Protein AF-A0A821D9M9-F1 (afdb_monomer)

Radius of gyration: 14.36 Å; Cα contacts (8 Å, |Δi|>4): 110; chains: 1; bounding box: 35×39×22 Å

Structure (mmCIF, N/CA/C/O backbone):
data_AF-A0A821D9M9-F1
#
_entry.id   AF-A0A821D9M9-F1
#
loop_
_atom_site.group_PDB
_atom_site.id
_atom_site.type_symbol
_atom_site.label_atom_id
_atom_site.label_alt_id
_atom_site.label_comp_id
_atom_site.label_asym_id
_atom_site.label_entity_id
_atom_site.label_seq_id
_atom_site.pdbx_PDB_ins_code
_atom_site.Cartn_x
_atom_site.Cartn_y
_atom_site.Cartn_z
_atom_site.occupancy
_atom_site.B_iso_or_equiv
_atom_site.auth_seq_id
_atom_site.auth_comp_id
_atom_site.auth_asym_id
_atom_site.auth_atom_id
_atom_site.pdbx_PDB_model_num
ATOM 1 N N . ASN A 1 1 ? -23.968 21.034 -3.737 1.00 70.00 1 ASN A N 1
ATOM 2 C CA . ASN A 1 1 ? -23.361 22.379 -3.832 1.00 70.00 1 ASN A CA 1
ATOM 3 C C . ASN A 1 1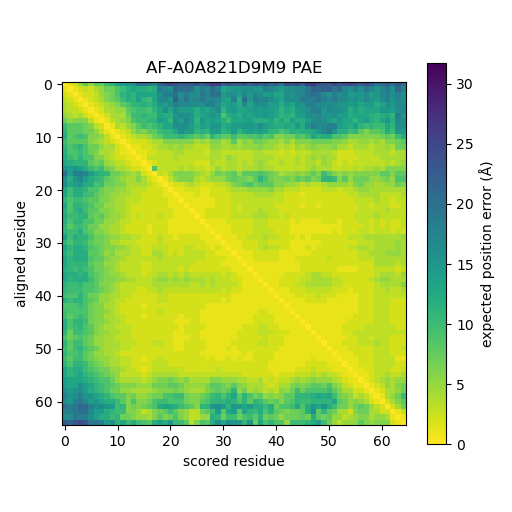 ? -22.187 22.482 -2.875 1.00 70.00 1 ASN A C 1
ATOM 5 O O . ASN A 1 1 ? -22.413 22.527 -1.675 1.00 70.00 1 ASN A O 1
ATOM 9 N N . ILE A 1 2 ? -20.958 22.474 -3.398 1.00 82.69 2 I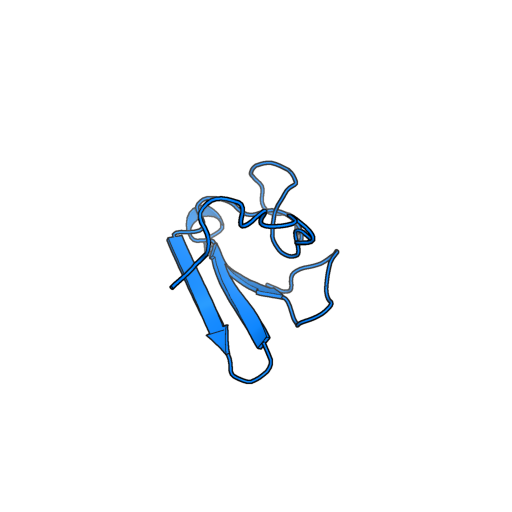LE A N 1
ATOM 10 C CA . ILE A 1 2 ? -19.739 22.816 -2.647 1.00 82.69 2 ILE A CA 1
ATOM 11 C C . ILE A 1 2 ? -19.524 24.334 -2.822 1.00 82.69 2 ILE A C 1
ATOM 13 O O . ILE A 1 2 ? -19.570 24.794 -3.964 1.00 82.69 2 ILE A O 1
ATOM 17 N N . PRO A 1 3 ? -19.354 25.131 -1.752 1.00 86.19 3 PRO A N 1
ATOM 18 C CA . PRO A 1 3 ? -19.193 26.579 -1.872 1.00 86.19 3 PRO A CA 1
ATOM 19 C C . PRO A 1 3 ? -17.849 26.959 -2.515 1.00 86.19 3 PRO A C 1
ATOM 21 O O . PRO A 1 3 ? -16.856 26.252 -2.366 1.00 86.19 3 PRO A O 1
ATOM 24 N N . ALA A 1 4 ? -17.805 28.106 -3.201 1.00 85.88 4 ALA A N 1
ATOM 25 C CA . ALA A 1 4 ? -16.625 28.576 -3.941 1.00 85.88 4 ALA A CA 1
ATOM 26 C C . ALA A 1 4 ? -15.386 28.838 -3.059 1.00 85.88 4 ALA A C 1
ATOM 28 O O . ALA A 1 4 ? -14.273 28.906 -3.568 1.00 85.88 4 ALA A O 1
ATOM 29 N N . ASN A 1 5 ? -15.570 28.972 -1.742 1.00 86.50 5 ASN A N 1
ATOM 30 C CA . ASN A 1 5 ? -14.501 29.128 -0.754 1.00 86.50 5 ASN A CA 1
ATOM 31 C C . ASN A 1 5 ? -14.250 27.854 0.074 1.00 86.50 5 ASN A C 1
ATOM 33 O O . ASN A 1 5 ? -13.602 27.928 1.122 1.00 86.50 5 ASN A O 1
ATOM 37 N N . ALA A 1 6 ? -14.768 26.699 -0.360 1.00 86.06 6 ALA A N 1
ATOM 38 C CA . ALA A 1 6 ? -14.478 25.428 0.286 1.00 86.06 6 ALA A CA 1
ATOM 39 C C . ALA A 1 6 ? -12.966 25.178 0.267 1.00 86.06 6 ALA A C 1
ATOM 41 O O . ALA A 1 6 ? -12.351 25.011 -0.784 1.00 86.06 6 ALA A O 1
ATOM 42 N N . THR A 1 7 ? -12.370 25.163 1.454 1.00 79.50 7 THR A N 1
ATOM 43 C CA . THR A 1 7 ? -10.967 24.823 1.664 1.00 79.50 7 THR A CA 1
ATOM 44 C C . THR A 1 7 ? -10.904 23.394 2.178 1.00 79.50 7 THR A C 1
ATOM 46 O O . THR A 1 7 ? -11.348 23.092 3.285 1.00 79.50 7 THR A O 1
ATOM 49 N N . TRP A 1 8 ? -10.373 22.490 1.361 1.00 78.75 8 TRP A N 1
ATOM 50 C CA . TRP A 1 8 ? -10.123 21.114 1.772 1.00 78.75 8 TRP A CA 1
ATOM 51 C C . TRP A 1 8 ? -8.859 21.093 2.627 1.00 78.75 8 TRP A C 1
ATOM 53 O O . TRP A 1 8 ? -7.767 21.383 2.142 1.00 78.75 8 TRP A O 1
ATOM 63 N N . LYS A 1 9 ? -9.001 20.793 3.920 1.00 80.44 9 LYS A N 1
ATOM 64 C CA . LYS A 1 9 ? -7.840 20.584 4.790 1.00 80.44 9 LYS A CA 1
ATOM 65 C C . LYS A 1 9 ? -7.212 19.231 4.472 1.00 80.44 9 LYS A C 1
ATOM 67 O O . LYS A 1 9 ? -7.862 18.198 4.617 1.00 80.44 9 LYS A O 1
ATOM 72 N N . GLN A 1 10 ? -5.944 19.240 4.078 1.00 79.25 10 GLN A N 1
ATOM 73 C CA . GLN A 1 10 ? -5.158 18.031 3.853 1.00 79.25 10 GLN A CA 1
ATOM 74 C C . GLN A 1 10 ? -4.682 17.457 5.197 1.00 79.25 10 GLN A C 1
ATOM 76 O O . GLN A 1 10 ? -3.527 17.598 5.577 1.00 79.25 10 GLN A O 1
ATOM 81 N N . ASN A 1 11 ? -5.602 16.828 5.930 1.00 82.69 11 ASN A N 1
ATOM 82 C CA . ASN A 1 11 ? -5.319 16.145 7.200 1.00 82.69 11 ASN A CA 1
ATOM 83 C C . ASN A 1 11 ? -5.036 14.640 7.013 1.00 82.69 11 ASN A C 1
ATOM 85 O O . ASN A 1 11 ? -5.089 13.880 7.976 1.00 82.69 11 ASN A O 1
ATOM 89 N N . GLY A 1 12 ? -4.819 14.189 5.774 1.00 82.44 12 GLY A N 1
ATOM 90 C CA . GLY A 1 12 ? -4.524 12.788 5.484 1.00 82.44 12 GLY A CA 1
ATOM 91 C C . GLY A 1 12 ? -3.146 12.385 6.004 1.00 82.44 12 GLY A C 1
ATOM 92 O O . GLY A 1 12 ? -2.217 13.191 5.999 1.00 82.44 12 GLY A O 1
ATOM 93 N N . VAL A 1 13 ? -3.019 11.130 6.425 1.00 83.06 13 VAL A N 1
ATOM 94 C CA . VAL A 1 13 ? -1.746 10.507 6.801 1.00 83.06 13 VAL A CA 1
ATOM 95 C C . VAL A 1 13 ? -1.421 9.445 5.758 1.00 83.06 13 VAL A C 1
ATOM 97 O O . VAL A 1 13 ? -2.306 8.698 5.340 1.00 83.06 13 VAL A O 1
ATOM 100 N N . THR A 1 14 ? -0.165 9.375 5.327 1.00 84.12 14 THR A N 1
ATOM 101 C CA . THR A 1 14 ? 0.306 8.276 4.480 1.00 84.12 14 THR A CA 1
ATOM 102 C C . THR A 1 14 ? 0.395 7.012 5.325 1.00 84.12 14 THR A C 1
ATOM 104 O O . THR A 1 14 ? 1.153 6.976 6.289 1.00 84.12 14 THR A O 1
ATOM 107 N N . ILE A 1 15 ? -0.385 5.992 4.968 1.00 83.00 15 ILE A N 1
ATOM 108 C CA . ILE A 1 15 ? -0.404 4.702 5.676 1.00 83.00 15 ILE A CA 1
ATOM 109 C C . ILE A 1 15 ? 0.277 3.575 4.895 1.00 83.00 15 ILE A C 1
ATOM 111 O O . ILE A 1 15 ? 0.741 2.624 5.504 1.00 83.00 15 ILE A O 1
ATOM 115 N N . ALA A 1 16 ? 0.393 3.699 3.569 1.00 87.12 16 ALA A N 1
ATOM 116 C CA . ALA A 1 16 ? 1.016 2.705 2.701 1.00 87.12 16 ALA A CA 1
ATOM 117 C C . ALA A 1 16 ? 2.051 3.360 1.774 1.00 87.12 16 ALA A C 1
ATOM 119 O O . ALA A 1 16 ? 1.780 4.397 1.162 1.00 87.12 16 ALA A O 1
ATOM 120 N N . GLY A 1 17 ? 3.231 2.745 1.667 1.00 85.62 17 GLY A N 1
ATOM 121 C CA . GLY A 1 17 ? 4.362 3.270 0.898 1.00 85.62 17 GLY A CA 1
ATOM 122 C C . GLY A 1 17 ? 4.998 4.528 1.513 1.00 85.62 17 GLY A C 1
ATOM 123 O O . GLY A 1 17 ? 5.049 4.695 2.730 1.00 85.62 17 GLY A O 1
ATOM 124 N N . GLY A 1 18 ? 5.492 5.430 0.655 1.00 80.56 18 GLY A N 1
ATOM 125 C CA . GLY A 1 18 ? 5.992 6.753 1.065 1.00 80.56 18 GLY A CA 1
ATOM 126 C C . GLY A 1 18 ? 7.496 6.862 1.343 1.00 80.56 18 GLY A C 1
ATOM 127 O O . GLY A 1 18 ? 7.933 7.907 1.813 1.00 80.56 18 GLY A O 1
ATOM 128 N N . HIS A 1 19 ? 8.290 5.837 1.022 1.00 82.44 19 HIS A N 1
ATOM 129 C CA . HIS A 1 19 ? 9.736 5.792 1.288 1.00 82.44 19 HIS A CA 1
ATOM 130 C C . HIS A 1 19 ? 10.527 5.382 0.046 1.00 82.44 19 HIS A C 1
ATOM 132 O O . HIS A 1 19 ? 11.341 4.470 0.108 1.00 82.44 19 HIS A O 1
ATOM 138 N N . GLU A 1 20 ? 10.263 6.040 -1.082 1.00 89.44 20 GLU A N 1
ATOM 139 C CA . GLU A 1 20 ? 10.793 5.642 -2.393 1.00 89.44 20 GLU A CA 1
ATOM 140 C C . GLU A 1 20 ? 10.312 4.246 -2.831 1.00 89.44 20 GLU A C 1
ATOM 142 O O . GLU A 1 20 ? 9.505 3.585 -2.168 1.00 89.44 20 GLU A O 1
ATOM 147 N N . GLU A 1 21 ? 10.749 3.855 -4.021 1.00 93.38 21 GLU A N 1
ATOM 148 C CA . GLU A 1 21 ? 10.533 2.527 -4.578 1.00 93.38 21 GLU A CA 1
ATOM 149 C C . GLU A 1 21 ? 11.405 1.499 -3.848 1.00 93.38 21 GLU A C 1
ATOM 151 O O . GLU A 1 21 ? 12.582 1.754 -3.591 1.00 93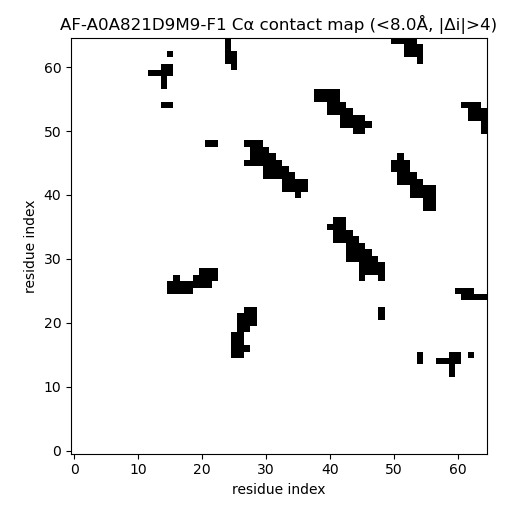.38 21 GLU A O 1
ATOM 156 N N . GLY A 1 22 ? 10.843 0.337 -3.519 1.00 94.31 22 GLY A N 1
ATOM 157 C CA . GLY A 1 22 ? 11.599 -0.739 -2.881 1.00 94.31 22 GLY A CA 1
ATOM 158 C C . GLY A 1 22 ? 10.721 -1.876 -2.375 1.00 94.31 22 GLY A C 1
ATOM 159 O O . GLY A 1 22 ? 9.505 -1.880 -2.578 1.00 94.31 22 GLY A O 1
ATOM 160 N N . ASP A 1 23 ? 11.347 -2.844 -1.715 1.00 93.44 23 ASP A N 1
ATOM 161 C CA . ASP A 1 23 ? 10.746 -4.108 -1.280 1.00 93.44 23 ASP A CA 1
ATOM 162 C C . ASP A 1 23 ? 10.563 -4.212 0.245 1.00 93.44 23 ASP A C 1
ATOM 164 O O . ASP A 1 23 ? 10.035 -5.211 0.743 1.00 93.44 23 ASP A O 1
ATOM 168 N N . ALA A 1 24 ? 10.910 -3.175 1.014 1.00 92.25 24 ALA A N 1
ATOM 169 C CA . ALA A 1 24 ? 10.617 -3.136 2.444 1.00 92.25 24 ALA A CA 1
ATOM 170 C C . ALA A 1 24 ? 9.097 -3.125 2.720 1.00 92.25 24 ALA A C 1
ATOM 172 O O . ALA A 1 24 ? 8.278 -2.792 1.860 1.00 92.25 24 ALA A O 1
ATOM 173 N N . THR A 1 25 ? 8.693 -3.465 3.946 1.00 89.69 25 THR A N 1
ATOM 174 C CA . THR A 1 25 ? 7.278 -3.521 4.379 1.00 89.69 25 THR A CA 1
ATOM 175 C C . THR A 1 25 ? 6.573 -2.163 4.380 1.00 89.69 25 THR A C 1
ATOM 177 O O . THR A 1 25 ? 5.350 -2.098 4.456 1.00 89.69 25 THR A O 1
ATOM 180 N N . ASN A 1 26 ? 7.326 -1.068 4.306 1.00 88.12 26 ASN A N 1
ATOM 181 C CA . ASN A 1 26 ? 6.848 0.311 4.200 1.00 88.12 26 ASN A CA 1
ATOM 182 C C . ASN A 1 26 ? 7.132 0.938 2.818 1.00 88.12 26 ASN A C 1
ATOM 184 O O . ASN A 1 26 ? 6.978 2.150 2.650 1.00 88.12 26 ASN A O 1
ATOM 188 N N . GLN A 1 27 ? 7.551 0.130 1.842 1.00 92.69 27 GLN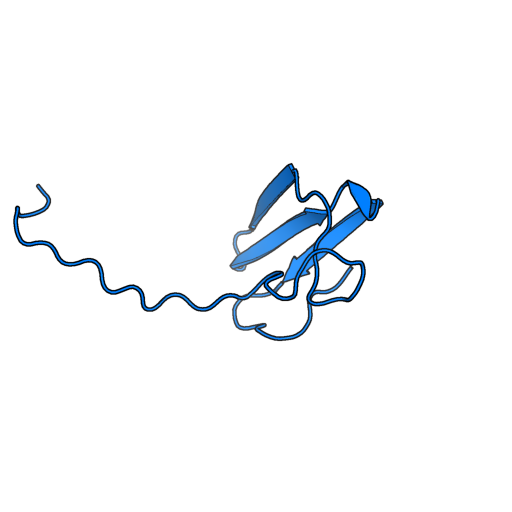 A N 1
ATOM 189 C CA . GLN A 1 27 ? 7.822 0.527 0.461 1.00 92.69 27 GLN A CA 1
ATOM 190 C C . GLN A 1 27 ? 6.912 -0.235 -0.507 1.00 92.69 27 GLN A C 1
ATOM 192 O O . GLN A 1 27 ? 6.326 -1.263 -0.167 1.00 92.69 27 GLN A O 1
ATOM 197 N N . LEU A 1 28 ? 6.772 0.306 -1.713 1.00 94.25 28 LEU A N 1
ATOM 198 C CA . LEU A 1 28 ? 6.039 -0.303 -2.819 1.00 94.25 28 LEU A CA 1
ATOM 199 C C . LEU A 1 28 ? 6.867 -0.139 -4.096 1.00 94.25 28 LEU A C 1
ATOM 201 O O . LEU A 1 28 ? 7.573 0.858 -4.250 1.00 94.25 28 LEU A O 1
ATOM 205 N N . TRP A 1 29 ? 6.722 -1.068 -5.034 1.00 96.31 29 TRP A N 1
ATOM 206 C CA . TRP A 1 29 ? 7.290 -1.019 -6.372 1.00 96.31 29 TRP A CA 1
ATOM 207 C C . TRP A 1 29 ? 6.271 -1.482 -7.424 1.00 96.31 29 TRP A C 1
ATOM 209 O O . TRP A 1 29 ? 5.898 -2.652 -7.535 1.00 96.31 29 TRP A O 1
ATOM 219 N N . GLY A 1 30 ? 5.824 -0.525 -8.241 1.00 95.94 30 GLY A N 1
ATOM 220 C CA . GLY A 1 30 ? 4.802 -0.747 -9.263 1.00 95.94 30 GLY A CA 1
ATOM 221 C C . GLY A 1 30 ? 3.450 -1.206 -8.700 1.00 95.94 30 GLY A C 1
ATOM 222 O O . GLY A 1 30 ? 2.935 -2.233 -9.149 1.00 95.94 30 GLY A O 1
ATOM 223 N N . PRO A 1 31 ? 2.849 -0.467 -7.745 1.00 95.31 31 PRO A N 1
ATOM 224 C CA . PRO A 1 31 ? 1.505 -0.769 -7.279 1.00 95.31 31 PRO A CA 1
ATOM 225 C C . PRO A 1 31 ? 0.482 -0.468 -8.385 1.00 95.31 31 PRO A C 1
ATOM 227 O O . PRO A 1 31 ? 0.305 0.686 -8.776 1.00 95.31 31 PRO A O 1
ATOM 230 N N . TYR A 1 32 ? -0.197 -1.497 -8.901 1.00 96.94 32 TYR A N 1
ATOM 231 C CA . TYR A 1 32 ? -1.147 -1.355 -10.023 1.00 96.94 32 TYR A CA 1
ATOM 232 C C . TYR A 1 32 ? -2.610 -1.584 -9.646 1.00 96.94 32 TYR A C 1
ATOM 234 O O . TYR A 1 32 ? -3.500 -1.353 -10.464 1.00 96.94 32 TYR A O 1
ATOM 242 N N . GLY A 1 33 ? -2.876 -2.012 -8.414 1.00 96.62 33 GLY A N 1
ATOM 243 C CA . GLY A 1 33 ? -4.227 -2.226 -7.913 1.00 96.62 33 GLY A CA 1
ATOM 244 C C . GLY A 1 33 ? -4.340 -1.866 -6.441 1.00 96.62 33 GLY A C 1
ATOM 245 O O . GLY A 1 33 ? -3.411 -2.107 -5.672 1.00 96.62 33 GLY A O 1
ATOM 246 N N . LEU A 1 34 ? -5.489 -1.305 -6.070 1.00 95.69 34 LEU A N 1
ATOM 247 C CA . LEU A 1 34 ? -5.858 -0.972 -4.700 1.00 95.69 34 LEU A CA 1
ATOM 248 C C . LEU A 1 34 ? -7.308 -1.401 -4.454 1.00 95.69 34 LEU A C 1
ATOM 250 O O . LEU A 1 34 ? -8.191 -1.101 -5.260 1.00 95.69 34 LEU A O 1
ATOM 254 N N . PHE A 1 35 ? -7.543 -2.048 -3.319 1.00 96.81 35 PHE A N 1
ATOM 255 C CA . PHE A 1 35 ? -8.863 -2.366 -2.789 1.00 96.81 35 PHE A CA 1
ATOM 256 C C . PHE A 1 35 ? -8.923 -2.000 -1.303 1.00 96.81 35 PHE A C 1
ATOM 258 O O . PHE A 1 35 ? -7.904 -2.024 -0.616 1.00 96.81 35 PHE A O 1
ATOM 265 N N . VAL A 1 36 ? -10.111 -1.648 -0.816 1.00 95.62 36 VAL A N 1
ATOM 266 C CA . VAL A 1 36 ? -10.368 -1.409 0.607 1.00 95.62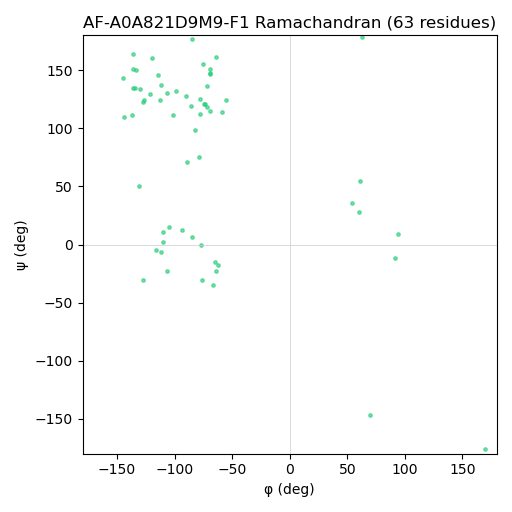 36 VAL A CA 1
ATOM 267 C C . VAL A 1 36 ? -11.550 -2.277 1.010 1.00 95.62 36 VAL A C 1
ATOM 269 O O . VAL A 1 36 ? -12.596 -2.197 0.365 1.00 95.62 36 VAL A O 1
ATOM 272 N N . ASP A 1 37 ? -11.365 -3.118 2.026 1.00 94.50 37 ASP A N 1
ATOM 273 C CA . ASP A 1 37 ? -12.423 -3.992 2.540 1.00 94.50 37 ASP A CA 1
ATOM 274 C C . ASP A 1 37 ? -13.322 -3.292 3.577 1.00 94.50 37 ASP A C 1
ATOM 276 O O . ASP A 1 37 ? -13.111 -2.132 3.945 1.00 94.50 37 ASP A O 1
ATOM 280 N N . ASP A 1 38 ? -14.348 -4.007 4.046 1.00 96.12 38 ASP A N 1
ATOM 281 C CA . ASP A 1 38 ? -15.316 -3.497 5.025 1.00 96.12 38 ASP A CA 1
ATOM 282 C C . ASP A 1 38 ? -14.673 -3.178 6.393 1.00 96.12 38 ASP A C 1
ATOM 284 O O . ASP A 1 38 ? -15.179 -2.327 7.131 1.00 96.12 38 ASP A O 1
ATOM 288 N N . ASP A 1 39 ? -13.525 -3.792 6.705 1.00 93.81 39 ASP A N 1
ATOM 289 C CA . ASP A 1 39 ? -12.729 -3.537 7.913 1.00 93.81 39 ASP A CA 1
ATOM 290 C C . ASP A 1 39 ? -11.762 -2.347 7.741 1.00 93.81 39 ASP A C 1
ATOM 292 O O . ASP A 1 39 ? -10.967 -2.041 8.637 1.00 93.81 39 ASP A O 1
ATOM 296 N N . GLN A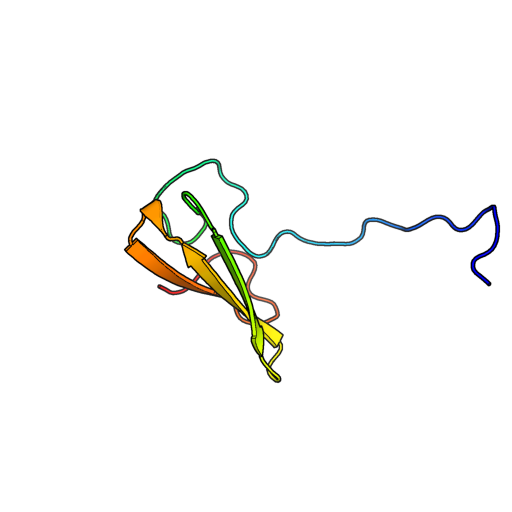 1 40 ? -11.847 -1.632 6.611 1.00 92.31 40 GLN A N 1
ATOM 297 C CA . GLN A 1 40 ? -10.948 -0.541 6.222 1.00 92.31 40 GLN A CA 1
ATOM 298 C C . GLN A 1 40 ? -9.483 -0.988 6.087 1.00 92.31 40 GLN A C 1
ATOM 300 O O . GLN A 1 40 ? -8.561 -0.183 6.255 1.00 92.31 40 GLN A O 1
ATOM 305 N N . THR A 1 41 ? -9.251 -2.260 5.764 1.00 93.50 41 THR A N 1
ATOM 306 C CA . THR A 1 41 ? -7.932 -2.755 5.372 1.00 93.50 41 THR A CA 1
ATOM 307 C C . THR A 1 41 ? -7.666 -2.362 3.928 1.00 93.50 41 THR A C 1
ATOM 309 O O . THR A 1 41 ? -8.439 -2.663 3.020 1.00 93.50 41 THR A O 1
ATOM 312 N N . VAL A 1 42 ? -6.543 -1.691 3.710 1.00 93.94 42 VAL A N 1
ATOM 313 C CA . VAL A 1 42 ? -6.028 -1.321 2.395 1.00 93.94 42 VAL A CA 1
ATOM 314 C C . VAL A 1 42 ? -5.221 -2.494 1.859 1.00 93.94 42 VAL A C 1
ATOM 316 O O . VAL A 1 42 ? -4.215 -2.862 2.459 1.00 93.94 42 VAL A O 1
ATOM 319 N N . V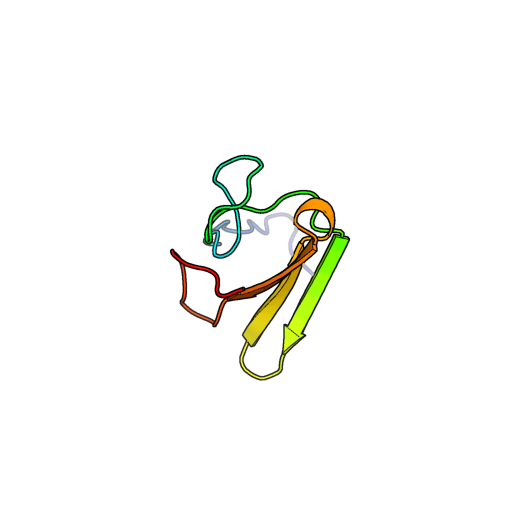AL A 1 43 ? -5.629 -3.047 0.721 1.00 95.75 43 VAL A N 1
ATOM 320 C CA . VAL A 1 43 ? -4.933 -4.135 0.025 1.00 95.75 43 VAL A CA 1
ATOM 321 C C . VAL A 1 43 ? -4.384 -3.614 -1.298 1.00 95.75 43 VAL A C 1
ATOM 323 O O . VAL A 1 43 ? -5.127 -3.077 -2.121 1.00 95.75 43 VAL A O 1
ATOM 326 N N . ILE A 1 44 ? -3.082 -3.770 -1.513 1.00 96.00 44 ILE A N 1
ATOM 327 C CA . ILE A 1 44 ? -2.351 -3.241 -2.665 1.00 96.00 44 ILE A CA 1
ATOM 328 C C . ILE A 1 44 ? -1.694 -4.389 -3.425 1.00 96.00 44 ILE A C 1
ATOM 330 O O . ILE A 1 44 ? -0.977 -5.204 -2.846 1.00 96.00 44 ILE A O 1
ATOM 334 N N . ALA A 1 45 ? -1.901 -4.425 -4.739 1.00 97.81 45 ALA A N 1
ATOM 335 C CA . ALA A 1 45 ? -1.150 -5.294 -5.635 1.00 97.81 45 ALA A CA 1
ATOM 336 C C . ALA A 1 45 ? 0.189 -4.627 -5.978 1.00 97.81 45 ALA A C 1
ATOM 338 O O . ALA A 1 45 ? 0.237 -3.746 -6.839 1.00 97.81 45 ALA A O 1
ATOM 339 N N . ASP A 1 46 ? 1.250 -5.032 -5.280 1.00 96.94 46 ASP A N 1
ATOM 340 C CA . ASP A 1 46 ? 2.612 -4.509 -5.405 1.00 96.94 46 ASP A CA 1
ATOM 341 C C . ASP A 1 46 ? 3.374 -5.300 -6.482 1.00 96.94 46 ASP A C 1
ATOM 343 O O . ASP A 1 46 ? 4.187 -6.189 -6.209 1.00 96.94 46 ASP A O 1
ATOM 347 N N . CYS A 1 47 ? 2.976 -5.064 -7.734 1.00 97.69 47 CYS A N 1
ATOM 348 C CA . CYS A 1 47 ? 3.149 -6.016 -8.828 1.00 97.69 47 CYS A CA 1
ATOM 349 C C . CYS A 1 47 ? 4.605 -6.265 -9.224 1.00 97.69 47 CYS A C 1
ATOM 351 O O . CYS A 1 47 ? 4.922 -7.394 -9.602 1.00 97.69 47 CYS A O 1
ATOM 353 N N . VAL A 1 48 ? 5.483 -5.258 -9.153 1.00 97.50 48 VAL A N 1
ATOM 354 C CA . VAL A 1 48 ? 6.900 -5.448 -9.515 1.00 97.50 48 VAL A CA 1
ATOM 355 C C . VAL A 1 48 ? 7.649 -6.189 -8.408 1.00 97.50 48 VAL A C 1
ATOM 357 O O . VAL A 1 48 ? 8.516 -7.005 -8.701 1.00 97.50 48 VAL A O 1
ATOM 360 N N . ASN A 1 49 ? 7.230 -6.021 -7.153 1.00 96.88 49 ASN A N 1
ATOM 361 C CA . ASN A 1 49 ? 7.691 -6.852 -6.038 1.00 96.88 49 ASN A CA 1
ATOM 362 C C . ASN A 1 49 ? 7.037 -8.246 -5.998 1.00 96.88 49 ASN A C 1
ATOM 364 O O . ASN A 1 49 ? 7.341 -9.035 -5.105 1.00 96.88 49 ASN A O 1
ATOM 368 N N . HIS A 1 50 ? 6.136 -8.564 -6.936 1.00 97.06 50 HIS A N 1
ATOM 369 C CA . HIS A 1 50 ? 5.436 -9.849 -7.017 1.00 97.06 50 HIS A CA 1
ATOM 370 C C . HIS A 1 50 ? 4.702 -10.251 -5.724 1.00 97.06 50 HIS A C 1
ATOM 372 O O . HIS A 1 50 ? 4.638 -11.435 -5.384 1.00 97.06 50 HIS A O 1
ATOM 378 N N . ARG A 1 51 ? 4.133 -9.278 -5.003 1.00 97.31 51 ARG A N 1
ATOM 379 C CA . ARG A 1 51 ? 3.446 -9.511 -3.723 1.00 97.31 51 ARG A CA 1
ATOM 380 C C . ARG A 1 51 ? 2.124 -8.755 -3.620 1.00 97.31 51 ARG A C 1
ATOM 382 O O . ARG A 1 51 ? 1.860 -7.817 -4.372 1.00 97.31 51 ARG A O 1
ATOM 389 N N . ILE A 1 52 ? 1.302 -9.165 -2.660 1.00 96.44 52 ILE A N 1
ATOM 390 C CA . ILE A 1 52 ? 0.134 -8.409 -2.209 1.00 96.44 52 ILE A CA 1
ATOM 391 C C . ILE A 1 52 ? 0.483 -7.843 -0.843 1.00 96.44 52 ILE A C 1
ATOM 393 O O . ILE A 1 52 ? 0.968 -8.573 0.005 1.00 96.44 52 ILE A O 1
ATOM 397 N N . MET A 1 53 ? 0.258 -6.555 -0.637 1.00 95.25 53 MET A N 1
ATOM 398 C CA . MET A 1 53 ? 0.516 -5.909 0.642 1.00 95.25 53 MET A CA 1
ATOM 399 C C . MET A 1 53 ? -0.791 -5.443 1.265 1.00 95.25 53 MET A C 1
ATOM 401 O O . MET A 1 53 ? -1.701 -5.011 0.558 1.00 95.25 53 MET A O 1
AT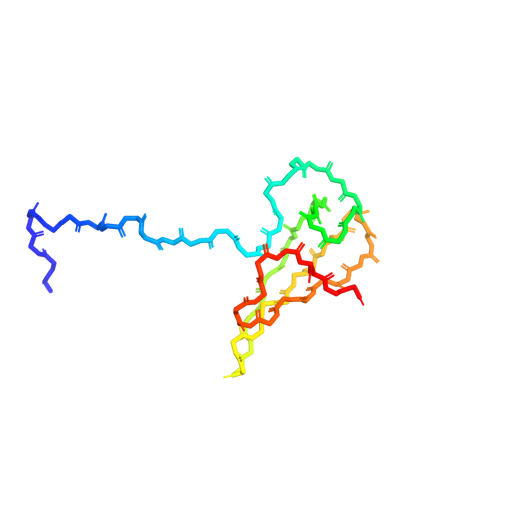OM 405 N N . GLN A 1 54 ? -0.877 -5.495 2.585 1.00 94.25 54 GLN A N 1
ATOM 406 C CA . GLN A 1 54 ? -2.069 -5.142 3.343 1.00 94.25 54 GLN A CA 1
ATOM 407 C C . GLN A 1 54 ? -1.716 -4.256 4.543 1.00 94.25 54 GLN A C 1
ATOM 409 O O . GLN A 1 54 ? -0.770 -4.528 5.284 1.00 94.25 54 GLN A O 1
ATOM 414 N N . TRP A 1 55 ? -2.501 -3.197 4.733 1.00 92.69 55 TRP A N 1
ATOM 415 C CA . TRP A 1 55 ? -2.411 -2.266 5.857 1.00 92.69 55 TRP A CA 1
ATOM 416 C C . TRP A 1 55 ? -3.769 -2.132 6.514 1.00 92.69 55 TRP A C 1
ATOM 418 O O . TRP A 1 55 ? -4.741 -1.741 5.867 1.00 92.69 55 TRP A O 1
ATOM 428 N N . LYS A 1 56 ? -3.839 -2.431 7.809 1.00 90.56 56 LYS A N 1
ATOM 429 C CA . LYS A 1 56 ? -5.070 -2.244 8.571 1.00 90.56 56 LYS A CA 1
ATOM 430 C C . LYS A 1 56 ? -5.285 -0.771 8.866 1.00 90.56 56 LYS A C 1
ATOM 432 O O . LYS A 1 56 ? -4.341 0.015 8.950 1.00 90.56 56 LYS A O 1
ATOM 437 N N . ASN A 1 57 ? -6.538 -0.401 9.084 1.00 86.56 57 ASN A N 1
ATOM 438 C CA . ASN A 1 57 ? -6.856 0.940 9.540 1.00 86.56 57 ASN A CA 1
ATOM 439 C C . ASN A 1 57 ? -6.085 1.276 10.831 1.00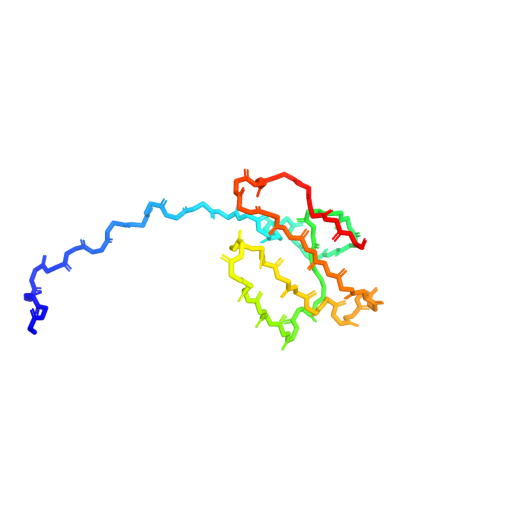 86.56 57 ASN A C 1
ATOM 441 O O . ASN A 1 57 ? -6.165 0.551 11.822 1.00 86.56 57 ASN A O 1
ATOM 445 N N . GLY A 1 58 ? -5.338 2.378 10.804 1.00 82.50 58 GLY A N 1
ATOM 446 C CA . GLY A 1 58 ? -4.486 2.820 11.910 1.00 82.50 58 GLY A CA 1
ATOM 447 C C . GLY A 1 58 ? -3.038 2.316 11.871 1.00 82.50 58 GLY A C 1
ATOM 448 O O . GLY A 1 58 ? -2.211 2.879 12.592 1.00 82.50 58 GLY A O 1
ATOM 449 N N . ASP A 1 59 ? -2.689 1.347 11.017 1.00 84.06 59 ASP A N 1
ATOM 450 C CA . ASP A 1 59 ? -1.285 1.001 10.773 1.00 84.06 59 ASP A CA 1
ATOM 451 C C . ASP A 1 59 ? -0.627 2.093 9.924 1.00 84.06 59 ASP A C 1
ATOM 453 O O . ASP A 1 59 ? -1.050 2.383 8.809 1.00 84.06 59 ASP A O 1
ATOM 457 N N . THR A 1 60 ? 0.426 2.713 10.457 1.00 72.75 60 THR A N 1
ATOM 458 C CA . THR A 1 60 ? 1.150 3.813 9.788 1.00 72.75 60 THR A CA 1
ATOM 459 C C . THR A 1 60 ? 2.598 3.468 9.453 1.00 72.75 60 THR A C 1
ATOM 461 O O . THR A 1 60 ? 3.292 4.272 8.837 1.00 72.75 60 THR A O 1
ATOM 464 N N . THR A 1 61 ? 3.083 2.296 9.872 1.00 68.81 61 THR A N 1
ATOM 465 C CA . THR A 1 61 ? 4.520 1.987 9.854 1.00 68.81 61 THR A CA 1
ATOM 466 C C . THR A 1 61 ? 4.890 0.691 9.150 1.00 68.81 61 THR A C 1
ATOM 468 O O . THR A 1 61 ? 5.972 0.652 8.578 1.00 68.81 61 THR A O 1
ATOM 471 N N . ASN A 1 62 ? 4.043 -0.346 9.136 1.00 71.69 62 ASN A N 1
ATOM 472 C CA . ASN A 1 62 ? 4.419 -1.647 8.570 1.00 71.69 62 ASN A CA 1
ATOM 473 C C . ASN A 1 62 ? 3.259 -2.338 7.854 1.00 71.69 62 ASN A C 1
ATOM 475 O O . ASN A 1 62 ? 2.351 -2.861 8.498 1.00 71.69 62 ASN A O 1
ATOM 479 N N . GLY A 1 63 ? 3.345 -2.410 6.528 1.00 74.19 63 GLY A N 1
ATOM 480 C CA . GLY A 1 63 ? 2.484 -3.282 5.743 1.00 74.19 63 GLY A CA 1
ATOM 481 C C . GLY A 1 63 ? 2.841 -4.732 5.987 1.00 74.19 63 GLY A C 1
ATOM 482 O O . GLY A 1 63 ? 4.001 -5.067 6.236 1.00 74.19 63 GLY A O 1
ATOM 483 N N . GLN A 1 64 ? 1.841 -5.595 5.924 1.00 78.38 64 GLN A N 1
ATOM 484 C CA . GLN A 1 64 ? 2.044 -7.037 5.933 1.00 78.38 64 GLN A CA 1
ATOM 485 C C . GLN A 1 64 ? 1.977 -7.531 4.483 1.00 78.38 64 GLN A C 1
ATOM 487 O O . GLN A 1 64 ? 1.075 -7.123 3.753 1.00 78.38 64 GLN A O 1
ATOM 492 N N . ALA A 1 65 ? 2.944 -8.352 4.074 1.00 72.00 65 ALA A N 1
ATOM 493 C CA . ALA A 1 65 ? 2.961 -9.038 2.777 1.00 72.00 65 ALA A CA 1
ATOM 494 C C . ALA A 1 65 ? 2.227 -10.385 2.849 1.00 72.00 65 ALA A C 1
ATOM 496 O O . ALA A 1 65 ? 2.175 -10.951 3.968 1.00 72.00 65 ALA A O 1
#

Mean predicted aligned error: 5.68 Å

Organism: NCBI:txid392032

Solvent-accessible surface area (backbone atoms only — not comparable to full-atom values): 4019 Å² total; per-residue (Å²): 139,84,62,97,80,70,76,83,77,86,79,78,76,80,48,73,44,89,64,62,76,41,82,51,55,39,27,41,28,64,68,79,46,78,50,69,52,97,78,49,31,40,37,34,37,21,54,72,67,72,45,55,35,37,29,51,69,87,44,61,70,63,37,46,111

Sequence (65 aa):
NIPANATWKQNGVTIAGGHEEGDATNQLWGPYGLFVDDDQTVVIADCVNHRIMQWKNGDTTNGQA

Secondary structure (DSSP, 8-state):
---TT----------S--SSBSSSTT-BSSEEEEEE-TT--EEEEETTTTEEEEE-TT--S--B-

pLDDT: mean 88.62, std 8.01, range [68.81, 97.81]

Nearest PDB structures (foldseek):
  3wwf-assembly1_C  TM=7.921E-01  e=8.396E-02  unclassified
  4zcn-assembly1_A  TM=9.068E-01  e=1.662E-01  synthetic construct
  8pkq-assembly1_A  TM=7.989E-01  e=1.219E-01  Mycobacterium tuberculosis
  3ww7-assembly1_C  TM=9.235E-01  e=2.906E-01  unclassified
  6xg7-assembly1_A  TM=6.654E-01  e=1.468E-01  Drosophila melanogaster

Foldseek 3Di:
DQDPPDDDDPPDAAQAADDDADDFQRHAAPFDDWDADPQRKIWTCSPVNPDIWITGVPRRDGIDD

InterPro domains:
  IPR011042 Six-bladed beta-propeller, TolB-like [G3DSA:2.120.10.30] (4-65)